Protein AF-A0A0G1R447-F1 (afdb_monomer)

pLDDT: mean 85.42, std 10.82, range [52.97, 97.62]

Secondary structure (DSSP, 8-state):
-HHHHHHHHHHHIIIIIHHHHHHHHHHHHHHHHHHTTHHHHHHHHHS---S--PPPPSS--HHHHHHHHHHHHHHHHHHHHHHHHHHHHHHHHHHHHHHHHHHHHHHHHHHHHHHHHHHHHHHHHHH-

Foldseek 3Di:
DVVVVLVVLLVCLVPPVLVVLVVVLVVVLVCLCVVLPVVCLVCVVPPDPPPPQDDQDPDPDPVSVVVSVVVSVVVVVVVVVVSVVSNVVSVVVSVVSVVVSVVVNVVSVVCSVVSVVVVVVVVVVVVD

Sequence (128 aa):
MAFALFFDSLAWIWRDGVREYARGWMNVHWFVYHFFSMPVLFESFFAPFHRLRERARAGFDIEDWLSVIVINVLMRIVGMIVRTAFLALGILAECVVFLLGSFFFLVLVSGAVFVPIVFVIGVITLFL

Mean predicted aligned error: 8.34 Å

Radius of gyration: 28.3 Å; Cα contacts (8 Å, |Δi|>4): 46; chains: 1; bounding box: 58×26×81 Å

Structure (mmCIF, N/CA/C/O backbone):
data_AF-A0A0G1R447-F1
#
_entry.id   AF-A0A0G1R447-F1
#
loop_
_atom_site.group_PDB
_atom_site.id
_atom_site.type_symbol
_atom_site.label_atom_id
_atom_site.label_alt_id
_atom_site.label_comp_id
_atom_site.label_asym_id
_atom_site.label_entity_id
_atom_site.label_seq_id
_atom_site.pdbx_PDB_ins_code
_atom_site.Cartn_x
_atom_site.Cartn_y
_atom_site.Cartn_z
_atom_site.occupancy
_atom_site.B_iso_or_equiv
_atom_site.auth_seq_id
_atom_site.auth_comp_id
_atom_site.auth_asym_id
_atom_site.auth_atom_id
_atom_site.pdbx_PDB_model_num
ATOM 1 N N . MET A 1 1 ? 24.124 -5.997 -29.406 1.00 78.62 1 MET A N 1
ATOM 2 C CA . MET A 1 1 ? 23.861 -6.121 -27.954 1.00 78.62 1 MET A CA 1
ATOM 3 C C . MET A 1 1 ? 22.906 -5.034 -27.455 1.00 78.62 1 MET A C 1
ATOM 5 O O . MET A 1 1 ? 21.824 -5.391 -27.021 1.00 78.62 1 MET A O 1
ATOM 9 N N . ALA A 1 2 ? 23.218 -3.738 -27.598 1.00 79.81 2 ALA A N 1
ATOM 10 C CA . ALA A 1 2 ? 22.364 -2.638 -27.111 1.00 79.81 2 ALA A CA 1
ATOM 11 C C . ALA A 1 2 ? 20.922 -2.626 -27.674 1.00 79.81 2 ALA A C 1
ATOM 13 O O . ALA A 1 2 ? 19.972 -2.467 -26.919 1.00 79.81 2 ALA A O 1
ATOM 14 N N . PHE A 1 3 ? 20.742 -2.873 -28.977 1.00 83.31 3 PHE A N 1
ATOM 15 C CA . PHE A 1 3 ? 19.409 -2.947 -29.595 1.00 83.31 3 PHE A CA 1
ATOM 16 C C . PHE A 1 3 ? 18.557 -4.118 -29.083 1.00 83.31 3 PHE A C 1
ATOM 18 O O . PHE A 1 3 ? 17.353 -3.965 -28.932 1.00 83.31 3 PHE A O 1
ATOM 25 N N . ALA A 1 4 ? 19.168 -5.269 -28.782 1.00 86.50 4 ALA A N 1
ATOM 26 C CA . ALA A 1 4 ? 18.445 -6.412 -28.223 1.00 86.50 4 ALA A CA 1
ATOM 27 C C . ALA A 1 4 ? 17.911 -6.077 -26.822 1.00 86.50 4 ALA A C 1
ATOM 29 O O . ALA A 1 4 ? 16.722 -6.217 -26.571 1.00 86.50 4 ALA A O 1
ATOM 30 N N . LEU A 1 5 ? 18.764 -5.490 -25.971 1.00 84.12 5 LEU A N 1
ATOM 31 C CA . LEU A 1 5 ? 18.376 -5.023 -24.637 1.00 84.12 5 LEU A CA 1
ATOM 32 C C . LEU A 1 5 ? 17.247 -3.983 -24.687 1.00 84.12 5 LEU A C 1
ATOM 34 O O . LEU A 1 5 ? 16.363 -3.993 -23.834 1.00 84.12 5 LEU A O 1
ATOM 38 N N . PHE A 1 6 ? 17.254 -3.101 -25.688 1.00 87.19 6 PHE A N 1
ATOM 39 C CA . PHE A 1 6 ? 16.199 -2.112 -25.889 1.00 87.19 6 PHE A CA 1
ATOM 40 C C . PHE A 1 6 ? 14.832 -2.761 -26.168 1.00 87.19 6 PHE A C 1
ATOM 42 O O . PHE A 1 6 ? 13.855 -2.462 -25.476 1.00 87.19 6 PHE A O 1
ATOM 49 N N . PHE A 1 7 ? 14.762 -3.669 -27.147 1.00 86.88 7 PHE A N 1
ATOM 50 C CA . PHE A 1 7 ? 13.513 -4.357 -27.485 1.00 86.88 7 PHE A CA 1
ATOM 51 C C . PHE A 1 7 ? 13.038 -5.288 -26.365 1.00 86.88 7 PHE A C 1
ATOM 53 O O . PHE A 1 7 ? 11.839 -5.319 -26.088 1.00 86.88 7 PHE A O 1
ATOM 60 N N . ASP A 1 8 ? 13.959 -5.972 -25.681 1.00 88.75 8 ASP A N 1
ATOM 61 C CA . ASP A 1 8 ? 13.639 -6.813 -24.524 1.00 88.75 8 ASP A CA 1
ATOM 62 C C . ASP A 1 8 ? 13.048 -5.980 -23.377 1.00 88.75 8 ASP A C 1
ATOM 64 O O . ASP A 1 8 ? 12.045 -6.374 -22.787 1.00 88.75 8 ASP A O 1
ATOM 68 N N . SER A 1 9 ? 13.595 -4.787 -23.111 1.00 85.25 9 SER A N 1
ATOM 69 C CA . SER A 1 9 ? 13.081 -3.878 -22.072 1.00 85.25 9 SER A CA 1
ATOM 70 C C . SER A 1 9 ? 11.657 -3.400 -22.377 1.00 85.25 9 SER A C 1
ATOM 72 O O . SER A 1 9 ? 10.793 -3.408 -21.502 1.00 85.25 9 SER A O 1
ATOM 74 N N . LEU A 1 10 ? 11.381 -3.021 -23.629 1.00 86.75 10 LEU A N 1
ATOM 75 C CA . LEU A 1 10 ? 10.036 -2.639 -24.073 1.00 86.75 10 LEU A CA 1
ATOM 76 C C . LEU A 1 10 ? 9.055 -3.808 -23.991 1.00 86.75 10 LEU A C 1
ATOM 78 O O . LEU A 1 10 ? 7.945 -3.651 -23.481 1.00 86.75 10 LEU A O 1
ATOM 82 N N . ALA A 1 11 ? 9.459 -4.982 -24.478 1.00 88.25 11 ALA A N 1
ATOM 83 C CA . ALA A 1 11 ? 8.634 -6.181 -24.431 1.00 88.25 11 ALA A CA 1
ATOM 84 C C . ALA A 1 11 ? 8.321 -6.591 -22.985 1.00 88.25 11 ALA A C 1
ATOM 86 O O . ALA A 1 11 ? 7.184 -6.972 -22.701 1.00 88.25 11 ALA A O 1
ATOM 87 N N . TRP A 1 12 ? 9.292 -6.464 -22.077 1.00 90.31 12 TRP A N 1
ATOM 88 C CA . TRP A 1 12 ? 9.116 -6.771 -20.663 1.00 90.31 12 TRP A CA 1
ATOM 89 C C . TRP A 1 12 ? 8.074 -5.865 -20.008 1.00 90.31 12 TRP A C 1
ATOM 91 O O . TRP A 1 12 ? 7.169 -6.386 -19.359 1.00 90.31 12 TRP A O 1
ATOM 101 N N . ILE A 1 13 ? 8.127 -4.543 -20.229 1.00 87.50 13 ILE A N 1
ATOM 102 C CA . ILE A 1 13 ? 7.161 -3.602 -19.631 1.00 87.50 13 ILE A CA 1
ATOM 103 C C . ILE A 1 13 ? 5.721 -3.999 -19.988 1.00 87.50 13 ILE A C 1
ATOM 105 O O . ILE A 1 13 ? 4.864 -4.066 -19.106 1.00 87.50 13 ILE A O 1
ATOM 109 N N . TRP A 1 14 ? 5.462 -4.314 -21.260 1.00 82.44 14 TRP A N 1
ATOM 110 C CA . TRP A 1 14 ? 4.117 -4.650 -21.738 1.00 82.44 14 TRP A CA 1
ATOM 111 C C . TRP A 1 14 ? 3.654 -6.068 -21.387 1.00 82.44 14 TRP A C 1
ATOM 113 O O . TRP A 1 14 ? 2.449 -6.291 -21.276 1.00 82.44 14 TRP A O 1
ATOM 123 N N . ARG A 1 15 ? 4.570 -7.032 -21.236 1.00 85.94 15 ARG A N 1
ATOM 124 C CA . ARG A 1 15 ? 4.218 -8.436 -20.956 1.00 85.94 15 ARG A CA 1
ATOM 125 C C . ARG A 1 15 ? 4.179 -8.736 -19.465 1.00 85.94 15 ARG A C 1
ATOM 127 O O . ARG A 1 15 ? 3.132 -9.109 -18.936 1.00 85.94 15 ARG A O 1
ATOM 134 N N . ASP A 1 16 ? 5.318 -8.575 -18.806 1.00 90.12 16 ASP A N 1
ATOM 135 C CA . ASP A 1 16 ? 5.537 -9.083 -17.455 1.00 90.12 16 ASP A CA 1
ATOM 136 C C . ASP A 1 16 ? 5.536 -7.953 -16.428 1.00 90.12 16 ASP A C 1
ATOM 138 O O . ASP A 1 16 ? 4.899 -8.090 -15.386 1.00 90.12 16 ASP A O 1
ATOM 142 N N . GLY A 1 17 ? 6.120 -6.796 -16.755 1.00 89.94 17 GLY A N 1
ATOM 143 C CA . GLY A 1 17 ? 6.248 -5.655 -15.848 1.00 89.94 17 GLY A CA 1
ATOM 144 C C . GLY A 1 17 ? 4.909 -5.188 -15.274 1.00 89.94 17 GLY A C 1
ATOM 145 O O . GLY A 1 17 ? 4.755 -5.115 -14.056 1.00 89.94 17 GLY A O 1
ATOM 146 N N . VAL A 1 18 ? 3.900 -4.941 -16.119 1.00 91.56 18 VAL A N 1
ATOM 147 C CA . VAL A 1 18 ? 2.549 -4.5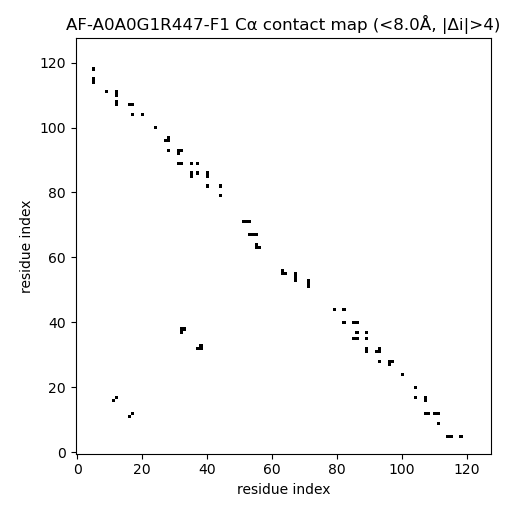47 -15.657 1.00 91.56 18 VAL A CA 1
ATOM 148 C C . VAL A 1 18 ? 1.907 -5.627 -14.781 1.00 91.56 18 VAL A C 1
ATOM 150 O O . VAL A 1 18 ? 1.274 -5.317 -13.769 1.00 91.56 18 VAL A O 1
ATOM 153 N N . ARG A 1 19 ? 2.071 -6.903 -15.144 1.00 92.69 19 ARG A N 1
ATOM 154 C CA . ARG A 1 19 ? 1.458 -8.028 -14.428 1.00 92.69 19 ARG A CA 1
ATOM 155 C C . ARG A 1 19 ? 2.100 -8.248 -13.062 1.00 92.69 19 ARG A C 1
ATOM 157 O O . ARG A 1 19 ? 1.389 -8.458 -12.078 1.00 92.69 19 ARG A O 1
ATOM 164 N N . GLU A 1 20 ? 3.425 -8.236 -13.004 1.00 94.06 20 GLU A N 1
ATOM 165 C CA . GLU A 1 20 ? 4.197 -8.381 -11.771 1.00 94.06 20 GLU A CA 1
ATOM 166 C C . GLU A 1 20 ? 3.956 -7.200 -10.842 1.00 94.06 20 GLU A C 1
ATOM 168 O O . GLU A 1 20 ? 3.704 -7.403 -9.652 1.00 94.06 20 GLU A O 1
ATOM 173 N N . TYR A 1 21 ? 3.915 -5.988 -11.398 1.00 94.88 21 TYR A N 1
ATOM 174 C CA . TYR A 1 21 ? 3.564 -4.789 -10.657 1.00 94.88 21 TYR A CA 1
ATOM 175 C C . TYR A 1 21 ? 2.165 -4.891 -10.047 1.00 94.88 21 TYR A C 1
ATOM 177 O O . TYR A 1 21 ? 2.010 -4.726 -8.840 1.00 94.88 21 TYR A O 1
ATOM 185 N N . ALA A 1 22 ? 1.147 -5.223 -10.849 1.00 94.56 22 ALA A N 1
ATOM 186 C CA . ALA A 1 22 ? -0.225 -5.356 -10.366 1.00 94.56 22 ALA A CA 1
ATOM 187 C C . ALA A 1 22 ? -0.349 -6.433 -9.277 1.00 94.56 22 ALA A C 1
ATOM 189 O O . ALA A 1 22 ? -1.054 -6.237 -8.288 1.00 94.56 22 ALA A O 1
ATOM 190 N N . ARG A 1 23 ? 0.372 -7.555 -9.417 1.00 96.06 23 ARG A N 1
ATOM 191 C CA . ARG A 1 23 ? 0.426 -8.601 -8.387 1.00 96.06 23 ARG A CA 1
ATOM 192 C C . ARG A 1 23 ? 1.072 -8.088 -7.100 1.00 96.06 23 ARG A C 1
ATOM 194 O O . ARG A 1 23 ? 0.522 -8.307 -6.026 1.00 96.06 23 ARG A O 1
ATOM 201 N N . GLY A 1 24 ? 2.211 -7.405 -7.201 1.00 96.19 24 GLY A N 1
ATOM 202 C CA . GLY A 1 24 ? 2.883 -6.793 -6.055 1.00 96.19 24 GLY A CA 1
ATOM 203 C C . GLY A 1 24 ? 1.992 -5.767 -5.358 1.00 96.19 24 GLY A C 1
ATOM 204 O O . GLY A 1 24 ? 1.825 -5.818 -4.143 1.00 96.19 24 GLY A O 1
ATOM 205 N N . TRP A 1 25 ? 1.341 -4.901 -6.130 1.00 96.88 25 TRP A N 1
ATOM 206 C CA . TRP A 1 25 ? 0.431 -3.884 -5.620 1.00 96.88 25 TRP A CA 1
ATOM 207 C C . TRP A 1 25 ? -0.769 -4.500 -4.888 1.00 96.88 25 TRP A C 1
ATOM 209 O O . TRP A 1 25 ? -1.070 -4.108 -3.760 1.00 96.88 25 TRP A O 1
ATOM 219 N N . MET A 1 26 ? -1.384 -5.539 -5.462 1.00 96.44 26 MET A N 1
ATOM 220 C CA . MET A 1 26 ? -2.471 -6.281 -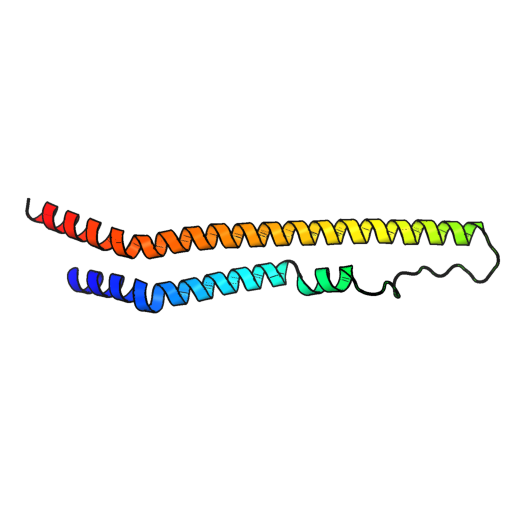4.819 1.00 96.44 26 MET A CA 1
ATOM 221 C C . MET A 1 26 ? -2.016 -6.985 -3.534 1.00 96.44 26 MET A C 1
ATOM 223 O O . MET A 1 26 ? -2.759 -7.021 -2.557 1.00 96.44 26 MET A O 1
ATOM 227 N N . ASN A 1 27 ? -0.787 -7.509 -3.500 1.00 97.19 27 ASN A N 1
ATOM 228 C CA . ASN A 1 27 ? -0.228 -8.124 -2.296 1.00 97.19 27 ASN A CA 1
ATOM 229 C C . ASN A 1 27 ? -0.024 -7.102 -1.170 1.00 97.19 27 ASN A C 1
ATOM 231 O O . ASN A 1 27 ? -0.256 -7.435 -0.010 1.00 97.19 27 ASN A O 1
ATOM 235 N N . VAL A 1 28 ? 0.383 -5.867 -1.489 1.00 95.75 28 VAL A N 1
ATOM 236 C CA . VAL A 1 28 ? 0.515 -4.796 -0.487 1.00 95.75 28 VAL A CA 1
ATOM 237 C C . VAL A 1 28 ? -0.859 -4.384 0.047 1.00 95.75 28 VAL A C 1
ATOM 239 O O . VAL A 1 28 ? -1.017 -4.287 1.261 1.00 95.75 28 VAL A O 1
ATOM 242 N N . HIS A 1 29 ? -1.862 -4.224 -0.821 1.00 95.38 29 HIS A N 1
ATOM 243 C CA . HIS A 1 29 ? -3.253 -3.986 -0.409 1.00 95.38 29 HIS A CA 1
ATOM 244 C C . HIS A 1 29 ? -3.777 -5.104 0.502 1.00 95.38 29 HIS A C 1
ATOM 246 O O . HIS A 1 29 ? -4.277 -4.860 1.599 1.00 95.38 29 HIS A O 1
ATOM 252 N N . TRP A 1 30 ? -3.574 -6.360 0.096 1.00 94.94 30 TRP A N 1
ATOM 253 C CA . TRP A 1 30 ? -3.922 -7.521 0.909 1.00 94.94 30 TRP A CA 1
ATOM 254 C C . TRP A 1 30 ? -3.207 -7.496 2.266 1.00 94.94 30 TRP A C 1
ATOM 256 O O . TRP A 1 30 ? -3.843 -7.730 3.294 1.00 94.94 30 TRP A O 1
ATOM 266 N N . PHE A 1 31 ? -1.915 -7.161 2.292 1.00 95.00 31 PHE A N 1
ATOM 267 C CA . PHE A 1 31 ? -1.148 -7.033 3.527 1.00 95.00 31 PHE A CA 1
ATOM 268 C C . PHE A 1 31 ? -1.722 -5.951 4.443 1.00 95.00 31 PHE A C 1
ATOM 270 O O . PHE A 1 31 ? -1.960 -6.246 5.609 1.00 95.00 31 PHE A O 1
ATOM 277 N N . VAL A 1 32 ? -1.990 -4.738 3.949 1.00 93.25 32 VAL A N 1
ATOM 278 C CA . VAL A 1 32 ? -2.543 -3.644 4.769 1.00 93.25 32 VAL A CA 1
ATOM 279 C C . VAL A 1 32 ? -3.913 -4.021 5.325 1.00 93.25 32 VAL A C 1
ATOM 281 O O . VAL A 1 32 ? -4.156 -3.873 6.527 1.00 93.25 32 VAL A O 1
ATOM 284 N N . TYR A 1 33 ? -4.769 -4.605 4.488 1.00 90.62 33 TYR A N 1
ATOM 285 C CA . TYR A 1 33 ? -6.087 -5.082 4.890 1.00 90.62 33 TYR A CA 1
ATOM 286 C C . TYR A 1 33 ? -6.027 -6.104 6.045 1.00 90.62 33 TYR A C 1
ATOM 288 O O . TYR A 1 33 ? -6.818 -6.023 6.991 1.00 90.62 33 TYR A O 1
ATOM 296 N N . HIS A 1 34 ? -5.059 -7.029 6.020 1.00 91.69 34 HIS A N 1
ATOM 297 C CA . HIS A 1 34 ? -4.872 -8.036 7.076 1.00 91.69 34 HIS A CA 1
ATOM 298 C C . HIS A 1 34 ? -4.101 -7.507 8.288 1.00 91.69 34 HIS A C 1
ATOM 300 O O . HIS A 1 34 ? -4.442 -7.846 9.420 1.00 91.69 34 HIS A O 1
ATOM 306 N N . PHE A 1 35 ? -3.099 -6.653 8.081 1.00 90.38 35 PHE A N 1
ATOM 307 C CA . PHE A 1 35 ? -2.288 -6.056 9.142 1.00 90.38 35 PHE A CA 1
ATOM 308 C C . PHE A 1 35 ? -3.154 -5.237 10.099 1.00 90.38 35 PHE A C 1
ATOM 310 O O . PHE A 1 35 ? -3.062 -5.394 11.316 1.00 90.38 35 PHE A O 1
ATOM 317 N N . PHE A 1 36 ? -4.071 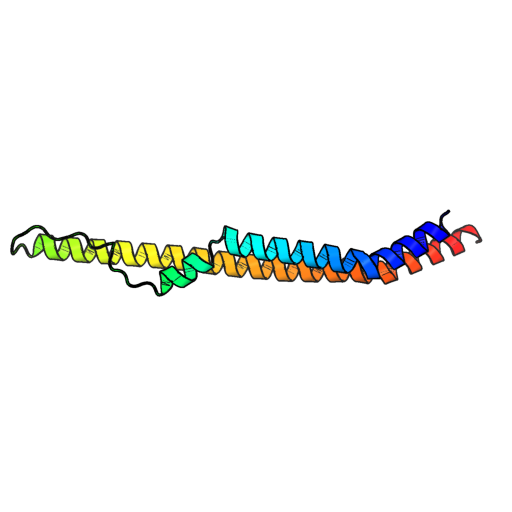-4.436 9.553 1.00 89.00 36 PHE A N 1
ATOM 318 C CA . PHE A 1 36 ? -5.050 -3.708 10.355 1.00 89.00 36 PHE A CA 1
ATOM 319 C C . PHE A 1 36 ? -6.235 -4.567 10.798 1.00 89.00 36 PHE A C 1
ATOM 321 O O . PHE A 1 36 ? -7.125 -4.033 11.439 1.00 89.00 36 PHE A O 1
ATOM 328 N N . SER A 1 37 ? -6.280 -5.871 10.498 1.00 86.69 37 SER A N 1
ATOM 329 C CA . SER A 1 37 ? -7.396 -6.765 10.854 1.00 86.69 37 SER A CA 1
ATOM 330 C C . SER A 1 37 ? -8.771 -6.208 10.455 1.00 86.69 37 SER A C 1
ATOM 332 O O . SER A 1 37 ? -9.757 -6.382 11.178 1.00 86.69 37 SER A O 1
ATOM 334 N N . MET A 1 38 ? -8.846 -5.547 9.296 1.00 83.25 38 MET A N 1
ATOM 335 C CA . MET A 1 38 ? -10.048 -4.860 8.810 1.00 83.25 38 MET A CA 1
ATOM 336 C C . MET A 1 38 ? -11.326 -5.712 8.886 1.00 83.25 38 MET A C 1
ATOM 338 O O . MET A 1 38 ? -12.307 -5.213 9.439 1.00 83.25 38 MET A O 1
ATOM 342 N N . PRO A 1 39 ? -11.344 -6.992 8.445 1.00 80.38 39 PRO A N 1
ATOM 343 C CA . PRO A 1 39 ? -12.539 -7.836 8.549 1.00 80.38 39 PRO A CA 1
ATOM 344 C C . PRO A 1 39 ? -13.079 -7.933 9.976 1.00 80.38 39 PRO A C 1
ATOM 346 O O . PRO A 1 39 ? -14.269 -7.744 10.214 1.00 80.38 39 PRO A O 1
ATOM 349 N N . VAL A 1 40 ? -12.183 -8.170 10.935 1.00 78.44 40 VAL A N 1
ATOM 350 C CA . VAL A 1 40 ? -12.524 -8.370 12.347 1.00 78.44 40 VAL A CA 1
ATOM 351 C C . VAL A 1 40 ? -12.966 -7.055 12.986 1.00 78.44 40 VAL A C 1
ATOM 353 O O . VAL A 1 40 ? -13.877 -7.038 13.815 1.00 78.44 40 VAL A O 1
ATOM 356 N N . LEU A 1 41 ? -12.360 -5.931 12.600 1.00 80.69 41 LEU A N 1
ATOM 357 C CA . LEU A 1 41 ? -12.787 -4.607 13.055 1.00 80.69 41 LEU A CA 1
ATOM 358 C C . LEU A 1 41 ? -14.186 -4.252 12.552 1.00 80.69 41 LEU A C 1
ATOM 360 O O . LEU A 1 41 ? -14.997 -3.800 13.359 1.00 80.69 41 LEU A O 1
ATOM 364 N N . PHE A 1 42 ? -14.496 -4.515 11.280 1.00 76.62 42 PHE A N 1
ATOM 365 C CA . PHE A 1 42 ? -15.841 -4.315 10.737 1.00 76.62 42 PHE A CA 1
ATOM 366 C C . PHE A 1 42 ? -16.868 -5.238 11.400 1.00 76.62 42 PHE A C 1
ATOM 368 O O . PHE A 1 42 ? -17.923 -4.770 11.828 1.00 76.62 42 PHE A O 1
ATOM 375 N N . GLU A 1 43 ? -16.555 -6.524 11.556 1.00 78.56 43 GLU A N 1
ATOM 376 C CA . GLU A 1 43 ? -17.458 -7.488 12.191 1.00 78.56 43 GLU A CA 1
ATOM 377 C C . GLU A 1 43 ? -17.711 -7.132 13.665 1.00 78.56 43 GLU A C 1
ATOM 379 O O . GLU A 1 43 ? -18.854 -7.076 14.117 1.00 78.56 43 GLU A O 1
ATOM 384 N N . SER A 1 44 ? -16.660 -6.791 14.414 1.00 74.62 44 SER A N 1
ATOM 385 C CA . SER A 1 44 ? -16.766 -6.429 15.834 1.00 74.62 44 SER A CA 1
ATOM 386 C C . SER A 1 44 ? -17.395 -5.057 16.096 1.00 74.62 44 SER A C 1
ATOM 388 O O . SER A 1 44 ? -17.753 -4.767 17.243 1.00 74.62 44 SER A O 1
ATOM 390 N N . PHE A 1 45 ? -17.558 -4.221 15.066 1.00 72.44 45 PHE A N 1
ATOM 391 C CA . PHE A 1 45 ? -18.307 -2.968 15.163 1.00 72.44 45 PHE A CA 1
ATOM 392 C C . PHE A 1 45 ? -19.818 -3.220 15.268 1.00 72.44 45 PHE A C 1
ATOM 394 O O . PHE A 1 45 ? -20.512 -2.519 16.004 1.00 72.44 45 PHE A O 1
ATOM 401 N N . PHE A 1 46 ? -20.309 -4.263 14.589 1.00 67.06 46 PHE A N 1
ATOM 402 C CA . PHE A 1 46 ? -21.724 -4.650 14.565 1.00 67.06 46 PHE A CA 1
ATOM 403 C C . PHE A 1 46 ? -22.040 -5.901 15.401 1.00 67.06 46 PHE A C 1
ATOM 405 O O . PHE A 1 46 ? -23.212 -6.223 15.606 1.00 67.06 46 PHE A O 1
ATOM 412 N N . ALA A 1 47 ? -21.024 -6.607 15.905 1.00 64.94 47 ALA A N 1
ATOM 413 C CA . ALA A 1 47 ? -21.211 -7.827 16.679 1.00 64.94 47 ALA A CA 1
ATOM 414 C C . ALA A 1 47 ? -21.999 -7.585 17.990 1.00 64.94 47 ALA A C 1
ATOM 416 O O . ALA A 1 47 ? -21.697 -6.649 18.739 1.00 64.94 47 ALA A O 1
ATOM 417 N N . PRO A 1 48 ? -22.965 -8.460 18.339 1.00 55.69 48 PRO A N 1
ATOM 418 C CA . PRO A 1 48 ? -23.729 -8.359 19.580 1.00 55.69 48 PRO A CA 1
ATOM 419 C C . PRO A 1 48 ? -22.834 -8.478 20.824 1.00 55.69 48 PRO A C 1
ATOM 421 O O . PRO A 1 48 ? -22.164 -9.488 21.039 1.00 55.69 48 PRO A O 1
ATOM 424 N N . PHE A 1 49 ? -22.880 -7.470 21.696 1.00 59.12 49 PHE A N 1
ATOM 425 C CA . PHE A 1 49 ? -21.996 -7.287 22.859 1.00 59.12 49 PHE A CA 1
ATOM 426 C C . PHE A 1 49 ? -22.310 -8.209 24.060 1.00 59.12 49 PHE A C 1
ATOM 428 O O . PHE A 1 49 ? -22.471 -7.751 25.189 1.00 59.12 49 PHE A O 1
ATOM 435 N N . HIS A 1 50 ? -22.396 -9.523 23.851 1.00 52.97 50 HIS A N 1
ATOM 436 C CA . HIS A 1 50 ? -22.871 -10.469 24.873 1.00 52.97 50 HIS A CA 1
ATOM 437 C C . HIS A 1 50 ? -21.798 -10.984 25.857 1.00 52.97 50 HIS A C 1
ATOM 439 O O . HIS A 1 50 ? -22.141 -11.744 26.760 1.00 52.97 50 HIS A O 1
ATOM 445 N N . ARG A 1 51 ? -20.514 -10.605 25.722 1.00 55.41 51 ARG A N 1
ATOM 446 C CA . ARG A 1 51 ? -19.407 -11.235 26.486 1.00 55.41 51 ARG A CA 1
ATOM 447 C C . ARG A 1 51 ? -18.705 -10.374 27.547 1.00 55.41 5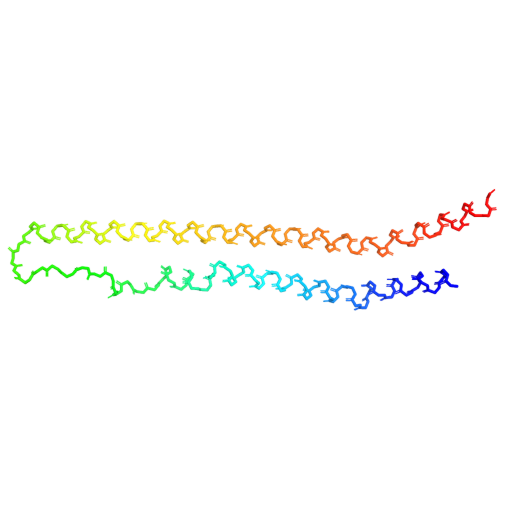1 ARG A C 1
ATOM 449 O O . ARG A 1 51 ? -17.987 -10.939 28.360 1.00 55.41 51 ARG A O 1
ATOM 456 N N . LEU A 1 52 ? -18.916 -9.057 27.584 1.00 56.75 52 LEU A N 1
ATOM 457 C CA . LEU A 1 52 ? -18.220 -8.126 28.496 1.00 56.75 52 LEU A CA 1
ATOM 458 C C . LEU A 1 52 ? -19.177 -7.527 29.533 1.00 56.75 52 LEU A C 1
ATOM 460 O O . LEU A 1 52 ? -19.253 -6.314 29.677 1.00 56.75 52 LEU A O 1
ATOM 464 N N . ARG A 1 53 ? -19.980 -8.357 30.201 1.00 60.12 53 ARG A N 1
ATOM 465 C CA . ARG A 1 53 ? -20.780 -7.889 31.339 1.00 60.12 53 ARG A CA 1
ATOM 466 C C . ARG A 1 53 ? -20.135 -8.392 32.611 1.00 60.12 53 ARG A C 1
ATOM 468 O O . ARG A 1 53 ? -20.214 -9.587 32.901 1.00 60.12 53 ARG A O 1
ATOM 475 N N . GLU A 1 54 ? -19.545 -7.479 33.371 1.00 62.03 54 GLU A N 1
ATOM 476 C CA . GLU A 1 54 ? -19.358 -7.713 34.799 1.00 62.03 54 GLU A CA 1
ATOM 477 C C . GLU A 1 54 ? -20.730 -8.010 35.414 1.00 62.03 54 GLU A C 1
ATOM 479 O O . GLU A 1 54 ? -21.721 -7.325 35.137 1.00 62.03 54 GLU A O 1
ATOM 484 N N . ARG A 1 55 ? -20.821 -9.123 36.145 1.00 61.81 55 ARG A N 1
ATOM 485 C CA . ARG A 1 55 ? -22.060 -9.549 36.797 1.00 61.81 55 ARG A CA 1
ATOM 486 C C . ARG A 1 55 ? -22.066 -8.951 38.198 1.00 61.81 55 ARG A C 1
ATOM 488 O O . ARG A 1 55 ? -21.172 -9.264 38.976 1.00 61.81 55 ARG A O 1
ATOM 495 N N . ALA A 1 56 ? -23.073 -8.130 38.496 1.00 60.41 56 ALA A N 1
ATOM 496 C CA . ALA A 1 56 ? -23.326 -7.648 39.852 1.00 60.41 56 ALA A CA 1
ATOM 497 C C . ALA A 1 56 ? -23.459 -8.834 40.821 1.00 60.41 56 ALA A C 1
ATOM 499 O O . ALA A 1 56 ? -23.948 -9.910 40.433 1.00 60.41 56 ALA A O 1
ATOM 500 N N . ARG A 1 57 ? -23.000 -8.660 42.064 1.00 64.56 57 ARG A N 1
ATOM 501 C CA . ARG A 1 57 ? -23.079 -9.702 43.096 1.00 64.56 57 ARG A CA 1
ATOM 502 C C . ARG A 1 57 ? -24.547 -10.057 43.370 1.00 64.56 57 ARG A C 1
ATOM 504 O O . ARG A 1 57 ? -25.444 -9.236 43.210 1.00 64.56 57 ARG A O 1
ATOM 511 N N . ALA A 1 58 ? -24.814 -11.300 43.775 1.00 58.19 58 ALA A N 1
ATOM 512 C CA . ALA A 1 58 ? -26.171 -11.725 44.117 1.00 58.19 58 ALA A CA 1
ATOM 513 C C . ALA A 1 58 ? -26.661 -10.975 45.375 1.00 58.19 58 ALA A C 1
ATOM 515 O O . ALA A 1 58 ? -26.208 -11.264 46.479 1.00 58.19 58 ALA A O 1
ATOM 516 N N . GLY A 1 59 ? -27.562 -10.004 45.191 1.00 63.22 59 GLY A N 1
ATOM 517 C CA . GLY A 1 59 ? -28.130 -9.152 46.242 1.00 63.22 59 GLY A CA 1
ATOM 518 C C . GLY A 1 59 ? -28.705 -7.850 45.666 1.00 63.22 59 GLY A C 1
ATOM 519 O O . GLY A 1 59 ? -28.342 -7.446 44.564 1.00 63.22 59 GLY A O 1
ATOM 520 N N . PHE A 1 60 ? -29.628 -7.199 46.382 1.00 65.12 60 PHE A N 1
ATOM 521 C CA . PHE A 1 60 ? -30.179 -5.887 46.007 1.00 65.12 60 PHE A CA 1
ATOM 522 C C . PHE A 1 60 ? -29.281 -4.770 46.570 1.00 65.12 60 PHE A C 1
ATOM 524 O O . PHE A 1 60 ? -29.659 -4.063 47.499 1.00 65.12 60 PHE A O 1
ATOM 531 N N . ASP A 1 61 ? -28.062 -4.656 46.037 1.00 77.19 61 ASP A N 1
ATOM 532 C CA . ASP A 1 61 ? -27.141 -3.561 46.356 1.00 77.19 61 ASP A CA 1
ATOM 533 C C . ASP A 1 61 ? -27.106 -2.563 45.190 1.00 77.19 61 ASP A C 1
ATOM 535 O O . ASP A 1 61 ? -26.624 -2.858 44.093 1.00 77.19 61 ASP A O 1
ATOM 539 N N . ILE A 1 62 ? -27.703 -1.391 45.414 1.00 76.56 62 ILE A N 1
ATOM 540 C CA . ILE A 1 62 ? -27.837 -0.330 44.407 1.00 76.56 62 ILE A CA 1
ATOM 541 C C . ILE A 1 62 ? -26.462 0.265 44.063 1.00 76.56 62 ILE A C 1
ATOM 543 O O . ILE A 1 62 ? -26.244 0.673 42.919 1.00 76.56 62 ILE A O 1
ATOM 547 N N . GLU A 1 63 ? -25.533 0.288 45.021 1.00 80.38 63 GLU A N 1
ATOM 548 C CA . GLU A 1 63 ? -24.187 0.832 44.830 1.00 80.38 63 GLU A CA 1
ATOM 549 C C . GLU A 1 63 ? -23.357 -0.074 43.908 1.00 80.38 63 GLU A C 1
ATOM 551 O O . GLU A 1 63 ? -22.761 0.402 42.935 1.00 80.38 63 GLU A O 1
ATOM 556 N N . ASP A 1 64 ? -23.423 -1.391 44.126 1.00 78.06 64 ASP A N 1
ATOM 557 C CA . ASP A 1 64 ? -22.766 -2.394 43.275 1.00 78.06 64 ASP A CA 1
ATOM 558 C C . ASP A 1 64 ? -23.328 -2.371 41.839 1.00 78.06 64 ASP A C 1
ATOM 560 O O . ASP A 1 64 ? -22.588 -2.415 40.853 1.00 78.06 64 ASP A O 1
ATOM 564 N N . TRP A 1 65 ? -24.647 -2.196 41.696 1.00 78.25 65 TRP A N 1
ATOM 565 C CA . TRP A 1 65 ? -25.300 -2.075 40.389 1.00 78.25 65 TRP A CA 1
ATOM 566 C C . TRP A 1 65 ? -24.848 -0.847 39.593 1.00 78.25 65 TRP A C 1
ATOM 568 O O . TRP A 1 65 ? -24.581 -0.958 38.391 1.00 78.25 65 TRP A O 1
ATOM 578 N N . LEU A 1 66 ? -24.756 0.319 40.235 1.00 82.00 66 LEU A N 1
ATOM 579 C CA . LEU A 1 66 ? -24.307 1.548 39.576 1.00 82.00 66 LEU A CA 1
ATOM 580 C C . LEU A 1 66 ? -22.834 1.461 39.169 1.00 82.00 66 LEU A C 1
ATOM 582 O O . LEU A 1 66 ? -22.494 1.845 38.047 1.00 82.00 66 LEU A O 1
ATOM 586 N N . SER A 1 67 ? -21.984 0.900 40.032 1.00 82.12 67 SER A N 1
ATOM 587 C CA . SER A 1 67 ? -20.565 0.675 39.741 1.00 82.12 67 SER A CA 1
ATOM 588 C C . SER A 1 67 ? -20.375 -0.188 38.486 1.00 82.12 67 SER A C 1
ATOM 590 O O . SER A 1 67 ? -19.699 0.217 37.536 1.00 82.12 67 SER A O 1
ATOM 592 N N . VAL A 1 68 ? -21.080 -1.322 38.408 1.00 80.75 68 VAL A N 1
ATOM 593 C CA . VAL A 1 68 ? -21.036 -2.232 37.251 1.00 80.75 68 VAL A CA 1
ATOM 594 C C . VAL A 1 68 ? -21.541 -1.562 35.967 1.00 80.75 68 VAL A C 1
ATOM 596 O O . VAL A 1 68 ? -21.005 -1.811 34.883 1.00 80.75 68 VAL A O 1
ATOM 599 N N . ILE A 1 69 ? -22.561 -0.701 36.043 1.00 81.50 69 ILE A N 1
ATOM 600 C CA . ILE A 1 69 ? -23.041 0.056 34.875 1.00 81.50 69 ILE A CA 1
ATOM 601 C C . ILE A 1 69 ? -21.962 1.025 34.384 1.00 81.50 69 ILE A C 1
ATOM 603 O O . ILE A 1 69 ? -21.671 1.044 33.186 1.00 81.50 69 ILE A O 1
ATOM 607 N N . VAL A 1 70 ? -21.352 1.799 35.286 1.00 85.44 70 VAL A N 1
ATOM 608 C CA . VAL A 1 70 ? -20.319 2.785 34.932 1.00 85.44 70 VAL A CA 1
ATOM 609 C C . VAL A 1 70 ? -19.105 2.101 34.308 1.00 85.44 70 VAL A C 1
ATOM 611 O O . VAL A 1 70 ? -18.651 2.530 33.244 1.00 85.44 70 VAL A O 1
ATOM 614 N N . ILE A 1 71 ? -18.624 1.007 34.904 1.00 83.19 71 ILE A N 1
ATOM 615 C CA . ILE A 1 71 ? -17.478 0.253 34.380 1.00 83.19 71 ILE A CA 1
ATOM 616 C C . ILE A 1 71 ? -17.801 -0.317 32.994 1.00 83.19 71 ILE A C 1
ATOM 618 O O . ILE A 1 71 ? -17.042 -0.102 32.047 1.00 83.19 71 ILE A O 1
ATOM 622 N N . ASN A 1 72 ? -18.961 -0.956 32.818 1.00 82.19 72 ASN A N 1
ATOM 623 C CA . ASN A 1 72 ? -19.358 -1.499 31.515 1.00 82.19 72 ASN A CA 1
ATOM 624 C C . ASN A 1 72 ? -19.490 -0.404 30.438 1.00 82.19 72 ASN A C 1
ATOM 626 O O . ASN A 1 72 ? -19.111 -0.623 29.284 1.00 82.19 72 ASN A O 1
ATOM 630 N N . VAL A 1 73 ? -20.006 0.780 30.788 1.00 82.00 73 VAL A N 1
ATOM 631 C CA . VAL A 1 73 ? -20.105 1.919 29.860 1.00 82.00 73 VAL A CA 1
ATOM 632 C C . VAL A 1 73 ? -18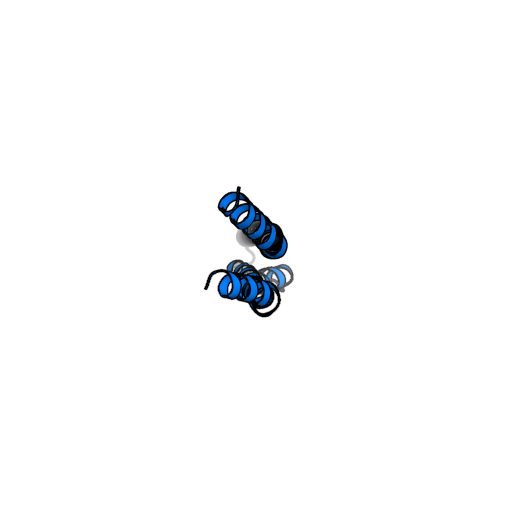.720 2.456 29.497 1.00 82.00 73 VAL A C 1
ATOM 634 O O . VAL A 1 73 ? -18.454 2.676 28.314 1.00 82.00 73 VAL A O 1
ATOM 637 N N . LEU A 1 74 ? -17.819 2.610 30.469 1.00 85.94 74 LEU A N 1
ATOM 638 C CA . LEU A 1 74 ? -16.442 3.045 30.219 1.00 85.94 74 LEU A CA 1
ATOM 639 C C . LEU A 1 74 ? -15.701 2.069 29.304 1.00 85.94 74 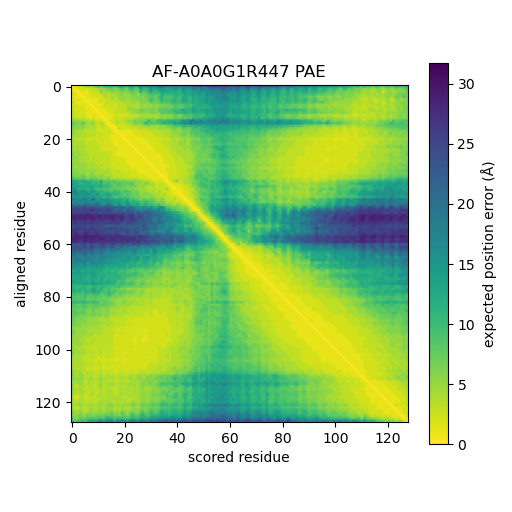LEU A C 1
ATOM 641 O O . LEU A 1 74 ? -15.157 2.484 28.279 1.00 85.94 74 LEU A O 1
ATOM 645 N N . MET A 1 75 ? -15.751 0.771 29.608 1.00 81.25 75 MET A N 1
ATOM 646 C CA . MET A 1 75 ? -15.133 -0.265 28.777 1.00 81.25 75 MET A CA 1
ATOM 647 C C . MET A 1 75 ? -15.694 -0.261 27.348 1.00 81.25 75 MET A C 1
ATOM 649 O O . MET A 1 75 ? -14.958 -0.490 26.383 1.00 81.25 75 MET A O 1
ATOM 653 N N . ARG A 1 76 ? -16.980 0.074 27.182 1.00 79.94 76 ARG A N 1
ATOM 654 C CA . ARG A 1 76 ? -17.619 0.218 25.869 1.00 79.94 76 ARG A CA 1
ATOM 655 C C . ARG A 1 76 ? -17.110 1.434 25.097 1.00 79.94 76 ARG A C 1
ATOM 657 O O . ARG A 1 76 ? -16.821 1.304 23.909 1.00 79.94 76 ARG A O 1
ATOM 664 N N . ILE A 1 77 ? -16.997 2.590 25.750 1.00 85.19 77 ILE A N 1
ATOM 665 C CA . ILE A 1 77 ? -16.501 3.826 25.127 1.00 85.19 77 ILE A CA 1
ATOM 666 C C . ILE A 1 77 ? -15.046 3.644 24.698 1.00 85.19 77 ILE A C 1
ATOM 668 O O . ILE A 1 77 ? -14.712 3.916 23.546 1.00 85.19 77 ILE A O 1
ATOM 672 N N . VAL A 1 78 ? -14.202 3.108 25.581 1.00 87.69 78 VAL A N 1
ATOM 673 C CA . VAL A 1 78 ? -12.791 2.844 25.272 1.00 87.69 78 VAL A CA 1
ATOM 674 C C . VAL A 1 78 ? -12.672 1.875 24.094 1.00 87.69 78 VAL A C 1
ATOM 676 O O . VAL A 1 78 ? -11.967 2.171 23.130 1.00 87.69 78 VAL A O 1
ATOM 679 N N . GLY A 1 79 ? -13.415 0.763 24.107 1.00 83.94 79 GLY A N 1
ATOM 680 C CA . GLY A 1 79 ? -13.420 -0.192 22.996 1.00 83.94 79 GLY A CA 1
ATOM 681 C C . GLY A 1 79 ? -13.872 0.423 21.665 1.00 83.94 79 GLY A C 1
ATOM 682 O O . GLY A 1 79 ? -13.264 0.156 20.628 1.00 83.94 79 GLY A O 1
ATOM 683 N N . MET A 1 80 ? -14.900 1.280 21.683 1.00 84.00 80 MET A N 1
ATOM 684 C CA . MET A 1 80 ? -15.377 2.005 20.496 1.00 84.00 80 MET A CA 1
ATOM 685 C C . MET A 1 80 ? -14.326 2.983 19.959 1.00 84.00 80 MET A C 1
ATOM 687 O O . MET A 1 80 ? -14.090 3.009 18.751 1.00 84.00 80 MET A O 1
ATOM 691 N N . ILE A 1 81 ? -13.669 3.752 20.834 1.00 88.12 81 ILE A N 1
ATOM 692 C CA . ILE A 1 81 ? -12.617 4.707 20.452 1.00 88.12 81 ILE A CA 1
ATOM 693 C C . ILE A 1 81 ? -11.451 3.974 19.794 1.00 88.12 81 ILE A C 1
ATOM 695 O O . ILE A 1 81 ? -11.039 4.344 18.696 1.00 88.12 81 ILE A O 1
ATOM 699 N N . VAL A 1 82 ? -10.964 2.904 20.428 1.00 87.06 82 VAL A N 1
ATOM 700 C CA . VAL A 1 82 ? -9.846 2.111 19.904 1.00 87.06 82 VAL A CA 1
ATOM 701 C C . VAL A 1 82 ? -10.202 1.533 18.534 1.00 87.06 82 VAL A C 1
ATOM 703 O O . VAL A 1 82 ? -9.462 1.750 17.578 1.00 87.06 82 VAL A O 1
ATOM 706 N N . ARG A 1 83 ? -11.362 0.875 18.388 1.00 87.19 83 ARG A N 1
ATOM 707 C CA . ARG A 1 83 ? -11.792 0.328 17.087 1.00 87.19 83 ARG A CA 1
ATOM 708 C C . ARG A 1 83 ? -11.909 1.399 16.010 1.00 87.19 83 ARG A C 1
ATOM 710 O O . ARG A 1 83 ? -11.446 1.186 14.896 1.00 87.19 83 ARG A O 1
ATOM 717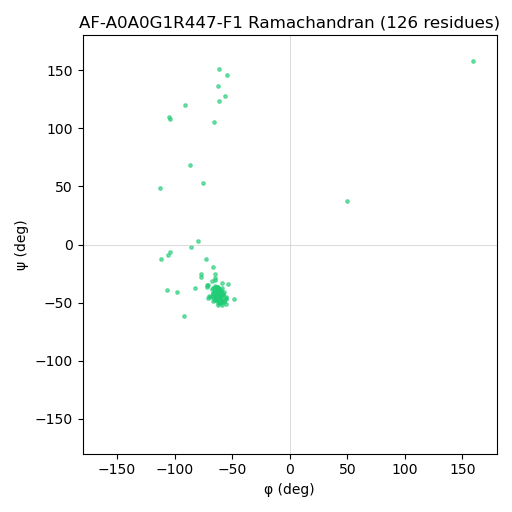 N N . THR A 1 84 ? -12.491 2.549 16.341 1.00 87.75 84 THR A N 1
ATOM 718 C CA . THR A 1 84 ? -12.645 3.658 15.389 1.00 87.75 84 THR A CA 1
ATOM 719 C C . THR A 1 84 ? -11.286 4.212 14.964 1.00 87.75 84 THR A C 1
ATOM 721 O O . THR A 1 84 ? -11.077 4.460 13.780 1.00 87.75 84 THR A O 1
ATOM 724 N N . ALA A 1 85 ? -10.335 4.341 15.895 1.00 90.62 85 ALA A N 1
ATOM 725 C CA . ALA A 1 85 ? -8.978 4.783 15.591 1.00 90.62 85 ALA A CA 1
ATOM 726 C C . ALA A 1 85 ? -8.243 3.794 14.670 1.00 90.62 85 ALA A C 1
ATOM 728 O O . ALA A 1 85 ? -7.673 4.212 13.665 1.00 90.62 85 ALA A O 1
ATOM 729 N N . PHE A 1 86 ? -8.300 2.489 14.958 1.00 89.81 86 PHE A N 1
ATOM 730 C CA . PHE A 1 86 ? -7.697 1.460 14.100 1.00 89.81 86 PHE A CA 1
ATOM 731 C C . PHE A 1 86 ? -8.341 1.410 12.710 1.00 89.81 86 PHE A C 1
ATOM 733 O O . PHE A 1 86 ? -7.628 1.296 11.713 1.00 89.81 86 PHE A O 1
ATOM 740 N N . LEU A 1 87 ? -9.667 1.554 12.629 1.00 90.50 87 LEU A N 1
ATOM 741 C CA . LEU A 1 87 ? -10.385 1.610 11.359 1.00 90.50 87 LEU A CA 1
ATOM 742 C C . LEU A 1 87 ? -9.974 2.843 10.540 1.00 90.50 87 LEU A C 1
ATOM 744 O O . LEU A 1 87 ? -9.653 2.721 9.360 1.00 90.50 87 LEU A O 1
ATOM 748 N N . ALA A 1 88 ? -9.919 4.019 11.167 1.00 91.75 88 ALA A N 1
ATOM 749 C CA . ALA A 1 88 ? -9.497 5.253 10.509 1.00 91.75 88 ALA A CA 1
ATOM 750 C C . ALA A 1 88 ? -8.046 5.171 10.010 1.00 91.75 88 ALA A C 1
ATOM 752 O O . ALA A 1 88 ? -7.767 5.535 8.868 1.00 91.75 88 ALA A O 1
ATOM 753 N N . LEU A 1 89 ? -7.132 4.654 10.837 1.00 93.69 89 LEU A N 1
ATOM 754 C CA . LEU A 1 89 ? -5.727 4.481 10.466 1.00 93.69 89 LEU A CA 1
ATOM 755 C C . LEU A 1 89 ? -5.549 3.490 9.320 1.00 93.69 89 LEU A C 1
ATOM 757 O O . LEU A 1 89 ? -4.776 3.766 8.406 1.00 93.69 89 LEU A O 1
ATOM 761 N N . GLY A 1 90 ? -6.259 2.363 9.333 1.00 93.19 90 GLY A N 1
ATOM 762 C CA . GLY A 1 90 ? -6.131 1.397 8.251 1.00 93.19 90 GLY A CA 1
ATOM 763 C C . GLY A 1 90 ? -6.758 1.886 6.940 1.00 93.19 90 GLY A C 1
ATOM 764 O O . GLY A 1 90 ? -6.178 1.649 5.887 1.00 93.19 90 GLY A O 1
ATOM 765 N N . ILE A 1 91 ? -7.864 2.644 6.978 1.00 92.69 91 ILE A N 1
ATOM 766 C CA . ILE A 1 91 ? -8.405 3.313 5.777 1.00 92.69 91 ILE A CA 1
ATOM 767 C C . ILE A 1 91 ? -7.398 4.335 5.239 1.00 92.69 91 ILE A C 1
ATOM 769 O O . ILE A 1 91 ? -7.145 4.383 4.038 1.00 92.69 91 ILE A O 1
ATOM 773 N N . LEU A 1 92 ? -6.790 5.136 6.119 1.00 96.12 92 LEU A N 1
ATOM 774 C CA . LEU A 1 92 ? -5.757 6.091 5.727 1.00 96.12 92 LEU A CA 1
ATOM 775 C C . LEU A 1 92 ? -4.554 5.383 5.086 1.00 96.12 92 LEU A C 1
ATOM 777 O O . LEU A 1 92 ? -4.083 5.817 4.037 1.00 96.12 92 LEU A O 1
ATOM 781 N N . ALA A 1 93 ? -4.079 4.292 5.689 1.00 95.31 93 ALA A N 1
ATOM 782 C CA . ALA A 1 93 ? -2.985 3.490 5.150 1.00 95.31 93 ALA A CA 1
ATOM 783 C C . ALA A 1 93 ? -3.330 2.920 3.765 1.00 95.31 93 ALA A C 1
ATOM 785 O O . ALA A 1 93 ? -2.512 3.007 2.851 1.00 95.31 93 ALA A O 1
ATOM 786 N N . GLU A 1 94 ? -4.552 2.416 3.585 1.00 95.62 94 GLU A N 1
ATOM 787 C CA . GLU A 1 94 ? -5.033 1.889 2.306 1.00 95.62 94 GLU A CA 1
ATOM 788 C C . GLU A 1 94 ? -5.073 2.973 1.219 1.00 95.62 94 GLU A C 1
ATOM 790 O O . GLU A 1 94 ? -4.599 2.757 0.102 1.00 95.62 94 GLU A O 1
ATOM 795 N N . CYS A 1 95 ? -5.553 4.174 1.557 1.00 96.69 95 CYS A N 1
ATOM 796 C CA . CYS A 1 95 ? -5.520 5.331 0.662 1.00 96.69 95 CYS A CA 1
ATOM 797 C C . CYS A 1 95 ? -4.085 5.703 0.262 1.00 96.69 95 CYS A C 1
ATOM 799 O O . CYS A 1 95 ? -3.820 5.969 -0.911 1.00 96.69 95 CYS A O 1
ATOM 801 N N . VAL A 1 96 ? -3.145 5.704 1.212 1.00 97.12 96 VAL A N 1
ATOM 802 C CA . VAL A 1 96 ? -1.729 5.996 0.935 1.00 97.12 96 VAL A CA 1
ATOM 803 C C . VAL A 1 96 ? -1.123 4.941 0.007 1.00 97.12 96 VAL A C 1
ATOM 805 O O . VAL A 1 96 ? -0.473 5.304 -0.974 1.00 97.12 96 VAL A O 1
ATOM 808 N N . VAL A 1 97 ? -1.365 3.652 0.262 1.00 96.75 97 VAL A N 1
ATOM 809 C CA . VAL A 1 97 ? -0.900 2.559 -0.608 1.00 96.75 97 VAL A CA 1
ATOM 810 C C . VAL A 1 97 ? -1.505 2.664 -2.003 1.00 96.75 97 VAL A C 1
ATOM 812 O O . VAL A 1 97 ? -0.788 2.489 -2.988 1.00 96.75 97 VAL A O 1
ATOM 815 N N . PHE A 1 98 ? -2.790 2.997 -2.110 1.00 97.25 98 PHE A N 1
ATOM 816 C CA . PHE A 1 98 ? -3.446 3.184 -3.400 1.00 97.25 98 PHE A CA 1
ATOM 817 C C . PHE A 1 98 ? -2.820 4.336 -4.199 1.00 97.25 98 PHE A C 1
ATOM 819 O O . PHE A 1 98 ? -2.523 4.180 -5.385 1.00 97.25 98 PHE A O 1
ATOM 826 N N . LEU A 1 99 ? -2.580 5.483 -3.554 1.00 97.62 99 LEU A N 1
ATOM 827 C CA . LEU A 1 99 ? -1.983 6.659 -4.193 1.00 97.62 99 LEU A CA 1
ATOM 828 C 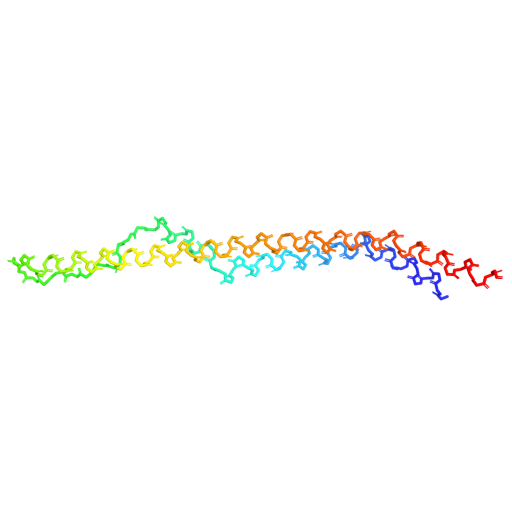C . LEU A 1 99 ? -0.531 6.408 -4.612 1.00 97.62 99 LEU A C 1
ATOM 830 O O . LEU A 1 99 ? -0.173 6.672 -5.760 1.00 97.62 99 LEU A O 1
ATOM 834 N N . LEU A 1 100 ? 0.293 5.860 -3.714 1.00 96.88 100 LEU A N 1
ATOM 835 C CA . LEU A 1 100 ? 1.686 5.525 -4.017 1.00 96.88 100 LEU A CA 1
ATOM 836 C C . LEU A 1 100 ? 1.773 4.459 -5.109 1.00 96.88 100 LEU A C 1
ATOM 838 O O . LEU A 1 100 ? 2.538 4.613 -6.058 1.00 96.88 100 LEU A O 1
ATOM 842 N N . GLY A 1 101 ? 0.959 3.408 -5.020 1.00 96.75 101 GLY A N 1
ATOM 843 C CA . GLY A 1 101 ? 0.910 2.364 -6.035 1.00 96.75 101 GLY A CA 1
ATOM 844 C C . GLY A 1 101 ? 0.418 2.876 -7.392 1.00 96.75 101 GLY A C 1
ATOM 845 O O . GLY A 1 101 ? 0.962 2.507 -8.429 1.00 96.75 101 GLY A O 1
ATOM 846 N N . SER A 1 102 ? -0.533 3.804 -7.425 1.00 96.38 102 SER A N 1
ATOM 847 C CA . SER A 1 102 ? -0.932 4.448 -8.684 1.00 96.38 102 SER A CA 1
ATOM 848 C C . SER A 1 102 ? 0.202 5.304 -9.260 1.00 96.38 102 SER A C 1
ATOM 850 O O . SER A 1 102 ? 0.476 5.249 -10.457 1.00 96.38 102 SER A O 1
ATOM 852 N N . PHE A 1 103 ? 0.915 6.053 -8.415 1.00 97.06 103 PHE A N 1
ATOM 853 C CA . PHE A 1 103 ? 2.061 6.862 -8.834 1.00 97.06 103 PHE A CA 1
ATOM 854 C C . PHE A 1 103 ? 3.192 6.008 -9.428 1.00 97.06 103 PHE A C 1
ATOM 856 O O . PHE A 1 103 ? 3.648 6.276 -10.539 1.00 97.06 103 PHE A O 1
ATOM 863 N N . PHE A 1 104 ? 3.614 4.945 -8.741 1.00 95.56 104 PHE A N 1
ATOM 864 C CA . PHE A 1 104 ? 4.660 4.049 -9.243 1.00 95.56 104 PHE A CA 1
ATOM 865 C C . PHE A 1 104 ? 4.230 3.293 -10.508 1.00 95.56 104 PHE A C 1
ATOM 867 O O . PHE A 1 104 ? 5.063 3.048 -11.381 1.00 95.56 104 PHE A O 1
ATOM 874 N N . PHE A 1 105 ? 2.937 2.995 -10.666 1.00 94.94 105 PHE A N 1
ATOM 875 C CA . PHE A 1 105 ? 2.413 2.443 -11.914 1.00 94.94 105 PHE A CA 1
ATOM 876 C C . PHE A 1 105 ? 2.591 3.416 -13.087 1.00 94.94 105 PHE A C 1
ATOM 878 O O . PHE A 1 105 ? 3.037 3.017 -14.162 1.00 94.94 105 PHE A O 1
ATOM 885 N N . LEU A 1 106 ? 2.308 4.707 -12.880 1.00 94.50 106 LEU A N 1
ATOM 886 C CA . LEU A 1 106 ? 2.545 5.731 -13.902 1.00 94.50 106 LEU A CA 1
ATOM 887 C C . LEU A 1 106 ? 4.031 5.849 -14.256 1.00 94.50 106 LEU A C 1
ATOM 889 O O . LEU A 1 106 ? 4.354 6.021 -15.428 1.00 94.50 106 LEU A O 1
ATOM 893 N N . VAL A 1 107 ? 4.930 5.714 -13.276 1.00 92.50 107 VAL A N 1
ATOM 894 C CA . VAL A 1 107 ? 6.385 5.679 -13.512 1.00 92.50 107 VAL A CA 1
ATOM 895 C C . VAL A 1 107 ? 6.794 4.451 -14.334 1.00 92.50 107 VAL A C 1
ATOM 897 O O . VAL A 1 107 ? 7.611 4.563 -15.246 1.00 92.50 107 VAL A O 1
ATOM 900 N N . LEU A 1 108 ? 6.209 3.281 -14.066 1.00 92.19 108 LEU A N 1
ATOM 901 C CA . LEU A 1 108 ? 6.460 2.072 -14.856 1.00 92.19 108 LEU A CA 1
ATOM 902 C C . LEU A 1 108 ? 6.043 2.267 -16.322 1.00 92.19 108 LEU A C 1
ATOM 904 O O . LEU A 1 108 ? 6.818 1.980 -17.234 1.00 92.19 108 LEU A O 1
ATOM 908 N N . VAL A 1 109 ? 4.831 2.782 -16.550 1.00 91.00 109 VAL A N 1
ATOM 909 C CA . VAL A 1 109 ? 4.303 3.021 -17.903 1.00 91.00 109 VAL A CA 1
ATOM 910 C C . VAL A 1 109 ? 5.074 4.138 -18.609 1.00 91.00 109 VAL A C 1
ATOM 912 O O . VAL A 1 109 ? 5.363 4.017 -19.799 1.00 91.00 109 VAL A O 1
ATOM 915 N N . SER A 1 110 ? 5.476 5.198 -17.901 1.00 90.06 110 SER A N 1
ATOM 916 C CA . SER A 1 110 ? 6.303 6.260 -18.486 1.00 90.06 110 SER A CA 1
ATOM 917 C C . SER A 1 110 ? 7.689 5.751 -18.891 1.00 90.06 110 SER A C 1
ATOM 919 O O . SER A 1 110 ? 8.236 6.220 -19.892 1.00 90.06 110 SER A O 1
ATOM 921 N N . GLY A 1 111 ? 8.211 4.725 -18.210 1.00 88.12 111 GLY A N 1
ATOM 922 C CA . GLY A 1 111 ? 9.406 3.988 -18.618 1.00 88.12 111 GLY A CA 1
ATOM 923 C C . GLY A 1 111 ? 9.329 3.458 -20.055 1.00 88.12 111 GLY A C 1
ATOM 924 O O . GLY A 1 111 ? 10.330 3.508 -20.770 1.00 88.12 111 GLY A O 1
ATOM 925 N N . ALA A 1 112 ? 8.142 3.061 -20.532 1.00 87.50 112 ALA A N 1
ATOM 926 C CA . ALA A 1 112 ? 7.950 2.597 -21.909 1.00 87.50 112 ALA A CA 1
ATOM 927 C C . ALA A 1 112 ? 8.208 3.690 -22.958 1.00 87.50 112 ALA A C 1
ATOM 929 O O . ALA A 1 112 ? 8.541 3.372 -24.095 1.00 87.50 112 ALA A O 1
ATOM 930 N N . VAL A 1 113 ? 8.063 4.967 -22.588 1.00 88.06 113 VAL A N 1
ATOM 931 C CA . VAL A 1 113 ? 8.297 6.126 -23.466 1.00 88.06 113 VAL A CA 1
ATOM 932 C C . VAL A 1 113 ? 9.688 6.715 -23.237 1.00 88.06 113 VAL A C 1
ATOM 934 O O . VAL A 1 113 ? 10.392 7.049 -24.191 1.00 88.06 113 VAL A O 1
ATOM 937 N N . PHE A 1 114 ? 10.115 6.803 -21.978 1.00 90.00 114 PHE A N 1
ATOM 938 C CA . PHE A 1 114 ? 11.390 7.405 -21.602 1.00 90.00 114 PHE A CA 1
ATOM 939 C C . PHE A 1 114 ? 12.591 6.593 -22.107 1.00 90.00 114 PHE A C 1
ATOM 941 O O . PHE A 1 114 ? 13.541 7.172 -22.634 1.00 90.00 114 PHE A O 1
ATOM 948 N N . VAL A 1 115 ? 12.532 5.258 -22.021 1.00 89.06 115 VAL A N 1
ATOM 949 C CA . VAL A 1 115 ? 13.609 4.369 -22.492 1.00 89.06 115 VAL A CA 1
ATOM 950 C C . VAL A 1 115 ? 13.892 4.544 -23.999 1.00 89.06 115 VAL A C 1
ATOM 952 O O . VAL A 1 115 ? 15.056 4.762 -24.341 1.00 89.06 115 VAL A O 1
ATOM 955 N N . PRO A 1 116 ? 12.891 4.541 -24.908 1.00 88.75 116 PRO A N 1
ATOM 956 C CA . PRO A 1 116 ? 13.095 4.890 -26.319 1.00 88.75 116 PRO A CA 1
ATOM 957 C C . PRO A 1 116 ? 13.724 6.254 -26.553 1.00 88.75 116 PRO A C 1
ATOM 959 O O . PRO A 1 116 ? 14.649 6.360 -27.354 1.00 88.75 116 PRO A O 1
ATOM 962 N N . ILE A 1 117 ? 13.249 7.288 -25.858 1.00 91.31 117 ILE A N 1
ATOM 963 C CA . ILE A 1 117 ? 13.743 8.654 -26.054 1.00 91.31 117 ILE A CA 1
ATOM 964 C C . ILE A 1 117 ? 15.226 8.737 -25.690 1.00 91.31 117 ILE A C 1
ATOM 966 O O . ILE A 1 117 ? 16.031 9.205 -26.494 1.00 91.31 117 ILE A O 1
ATOM 970 N N . VAL A 1 118 ? 15.603 8.238 -24.510 1.00 91.19 118 VAL A N 1
ATOM 971 C CA . VAL A 1 118 ? 16.999 8.256 -24.049 1.00 91.19 118 VAL A CA 1
ATOM 972 C C . VAL A 1 118 ? 17.892 7.420 -24.963 1.00 91.19 118 VAL A C 1
ATOM 974 O O . VAL A 1 118 ? 18.998 7.848 -25.291 1.00 91.19 118 VAL A O 1
ATOM 977 N N . PHE A 1 119 ? 17.410 6.262 -25.421 1.00 90.88 119 PHE A N 1
ATOM 978 C CA . PHE A 1 119 ? 18.154 5.419 -26.352 1.00 90.88 119 PHE A CA 1
ATOM 979 C C . PHE A 1 119 ? 18.422 6.139 -27.683 1.00 90.88 119 PHE A C 1
ATOM 981 O O . PHE A 1 119 ? 19.563 6.168 -28.141 1.00 90.88 119 PHE A O 1
ATOM 988 N N . VAL A 1 120 ? 17.405 6.774 -28.277 1.00 91.31 120 VAL A N 1
ATOM 989 C CA . VAL A 1 120 ? 17.544 7.522 -29.539 1.00 91.31 120 VAL A CA 1
ATOM 990 C C . VAL A 1 120 ? 18.484 8.717 -29.381 1.00 91.31 120 VAL A C 1
ATOM 992 O O . VAL A 1 120 ? 19.368 8.895 -30.217 1.00 91.31 120 VAL A O 1
ATOM 995 N N . ILE A 1 121 ? 18.345 9.501 -28.306 1.00 93.94 121 ILE A N 1
ATOM 996 C CA . ILE A 1 121 ? 19.245 10.630 -28.021 1.00 93.94 121 ILE A CA 1
ATOM 997 C C . ILE A 1 121 ? 20.691 10.140 -27.906 1.00 93.94 121 ILE A C 1
ATOM 999 O O . ILE A 1 121 ? 21.569 10.701 -28.556 1.00 93.94 121 ILE A O 1
ATOM 1003 N N . GLY A 1 122 ? 20.928 9.070 -27.141 1.00 91.25 122 GLY A N 1
ATOM 1004 C CA . GLY A 1 122 ? 22.261 8.491 -26.968 1.00 91.25 122 GLY A CA 1
ATOM 1005 C C . GLY A 1 122 ? 22.890 8.040 -28.289 1.00 91.25 122 GLY A C 1
ATOM 1006 O O . GLY A 1 122 ? 24.067 8.300 -28.537 1.00 91.25 122 GLY A O 1
ATOM 1007 N N . VAL A 1 123 ? 22.097 7.419 -29.167 1.00 91.94 123 VAL A N 1
ATOM 1008 C CA . VAL A 1 123 ? 22.539 7.032 -30.514 1.00 91.94 123 VAL A CA 1
ATOM 1009 C C . VAL A 1 123 ? 22.888 8.264 -31.352 1.00 91.94 123 VAL A C 1
ATOM 1011 O O . VAL A 1 123 ? 23.949 8.282 -31.964 1.00 91.94 123 VAL A O 1
ATOM 1014 N N . ILE A 1 124 ? 22.054 9.309 -31.353 1.00 93.88 124 ILE A N 1
ATOM 1015 C CA . ILE A 1 124 ? 22.325 10.544 -32.111 1.00 93.88 124 ILE A CA 1
ATOM 1016 C C . ILE A 1 124 ? 23.626 11.202 -31.637 1.00 93.88 124 ILE A C 1
ATOM 1018 O O . ILE A 1 124 ? 24.462 11.545 -32.466 1.00 93.88 124 ILE A O 1
ATOM 1022 N N . THR A 1 125 ? 23.838 11.322 -30.323 1.00 94.12 125 THR A N 1
ATOM 1023 C CA . THR A 1 125 ? 25.060 11.923 -29.754 1.00 94.12 125 THR A CA 1
ATOM 1024 C C . THR A 1 125 ? 26.333 11.122 -30.014 1.00 94.12 125 THR A C 1
ATOM 1026 O O . THR A 1 125 ? 27.419 11.663 -29.885 1.00 94.12 125 THR A O 1
ATOM 1029 N N . LEU A 1 126 ? 26.220 9.834 -30.347 1.00 91.69 126 LEU A N 1
ATOM 1030 C CA . LEU A 1 126 ? 27.366 8.996 -30.710 1.00 91.69 126 LEU A CA 1
ATOM 1031 C C . LEU A 1 126 ? 27.860 9.255 -32.140 1.00 91.69 126 LEU A C 1
ATOM 1033 O O . LEU 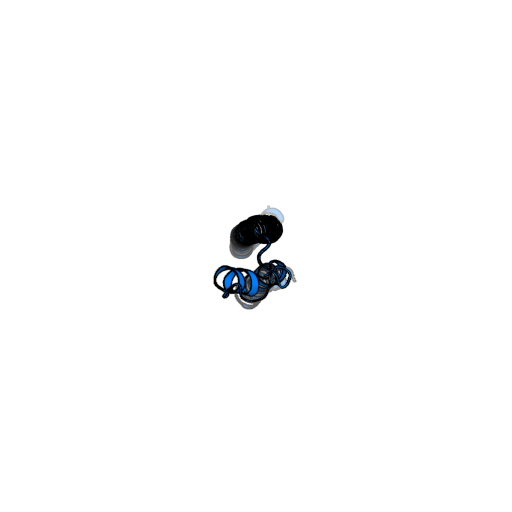A 1 126 ? 29.016 8.968 -32.439 1.00 91.69 126 LEU A O 1
ATOM 1037 N N . PHE A 1 127 ? 26.980 9.737 -33.022 1.00 88.62 127 PHE A N 1
ATOM 1038 C CA . PHE A 1 127 ? 27.274 9.997 -34.436 1.00 88.62 127 PHE A CA 1
ATOM 1039 C C . PHE A 1 127 ? 27.463 11.485 -34.761 1.00 88.62 127 PHE A C 1
ATOM 1041 O O . PHE A 1 127 ? 27.798 11.806 -35.903 1.00 88.62 127 PHE A O 1
ATOM 1048 N N . LEU A 1 128 ? 27.221 12.367 -33.788 1.00 84.44 128 LEU A N 1
ATOM 1049 C CA . LEU A 1 128 ? 27.445 13.811 -33.864 1.00 84.44 128 LEU A CA 1
ATOM 1050 C C . LEU A 1 128 ? 28.810 14.162 -33.262 1.00 84.44 128 LEU A C 1
ATOM 1052 O O . LEU A 1 128 ? 29.513 14.994 -33.874 1.00 84.44 128 LEU A O 1
#

Solvent-accessible surface area (backbone atoms only — not comparable to full-atom values): 7276 Å² total; per-residue (Å²): 110,71,69,57,55,52,53,50,52,50,51,37,46,75,64,49,46,56,54,53,48,51,51,52,49,50,50,51,53,54,45,51,46,56,74,54,39,44,70,59,53,59,49,62,72,73,49,80,84,84,81,74,68,79,74,63,72,99,67,96,49,69,68,56,48,52,50,45,50,54,51,45,48,49,55,48,51,53,51,51,52,53,52,51,51,48,52,52,52,38,52,51,51,50,52,50,51,52,52,53,50,52,51,53,48,52,54,56,58,46,44,66,55,50,53,57,51,54,52,52,51,54,54,52,65,73,77,105